Protein AF-A0A3D5VUY3-F1 (afdb_monomer_lite)

pLDDT: mean 87.83, std 15.42, range [31.81, 98.25]

Radius of gyration: 18.0 Å; chains: 1; bounding box: 42×36×62 Å

Secondary structure (DSSP, 8-state):
--EEEEEE-TTS-EEEEEEEEESTTSS--THHHHHHHHHHHTTPPPPSEEEEEEEEEE-STT-EEEEEEEE-GGGGTPPPP----TTTSTTSHHHHTTSHHHHHHHHHHHHHHHHHHTTHHHHHTT-TTTTTTS--GGGGGGGS-PPP---------

Foldseek 3Di:
DQDKDWDDDDQWTWIKDKAKAAQVLVPDDDVSVVVVVVCVVVVNDDQRIWIWIWTWTGDPPRQIDIDIDTGDVVVLQADRWPDRDRCPTCLNNVNLCVDPQSVQLSVLVVVLSVLLSVLVVVVSVVPVCSCVPRDDNVVSSVVTDRDDDPPPPPDDD

Structure (mmCIF, N/CA/C/O backbone):
data_AF-A0A3D5VUY3-F1
#
_entry.id   AF-A0A3D5VUY3-F1
#
loop_
_atom_site.group_PDB
_atom_site.id
_atom_site.type_symbol
_atom_site.label_atom_id
_atom_site.label_alt_id
_atom_site.label_comp_id
_atom_site.label_asym_id
_atom_site.label_entity_id
_atom_site.label_seq_id
_atom_site.pdbx_PDB_ins_code
_atom_site.Cartn_x
_atom_site.Cartn_y
_atom_site.Cartn_z
_atom_site.occupancy
_atom_site.B_iso_or_equiv
_atom_site.auth_seq_id
_atom_site.auth_comp_id
_atom_site.auth_asym_id
_atom_site.auth_atom_id
_atom_site.pdbx_PDB_model_num
ATOM 1 N N . MET A 1 1 ? 5.683 8.903 -2.917 1.00 91.06 1 MET A N 1
ATOM 2 C CA . MET A 1 1 ? 4.428 8.813 -2.159 1.00 91.06 1 MET A CA 1
ATOM 3 C C . MET A 1 1 ? 3.346 9.227 -3.118 1.00 91.06 1 MET A C 1
ATOM 5 O O . MET A 1 1 ? 3.458 10.296 -3.709 1.00 91.06 1 MET A O 1
ATOM 9 N N . LEU A 1 2 ? 2.374 8.353 -3.326 1.00 96.38 2 LEU A N 1
ATOM 10 C CA . LEU A 1 2 ? 1.337 8.495 -4.346 1.00 96.38 2 LEU A CA 1
ATOM 11 C C . LEU A 1 2 ? 0.082 9.120 -3.756 1.00 96.38 2 LEU A C 1
ATOM 13 O O . LEU A 1 2 ? -0.517 10.001 -4.363 1.00 96.38 2 LEU A O 1
ATOM 17 N N . PHE A 1 3 ? -0.245 8.734 -2.526 1.00 97.56 3 PHE A N 1
ATOM 18 C CA . PHE A 1 3 ? -1.392 9.241 -1.795 1.00 97.56 3 PHE A CA 1
ATOM 19 C C . PHE A 1 3 ? -1.098 9.284 -0.295 1.00 97.56 3 PHE A C 1
ATOM 21 O O . PHE A 1 3 ? -0.354 8.449 0.224 1.00 97.56 3 PHE A O 1
ATOM 28 N N . LYS A 1 4 ? -1.692 10.259 0.394 1.00 97.06 4 LYS A N 1
ATOM 29 C CA . LYS A 1 4 ? -1.726 10.350 1.853 1.00 97.06 4 LYS A CA 1
ATOM 30 C C . LYS A 1 4 ? -3.041 10.991 2.274 1.00 97.06 4 LYS A C 1
ATOM 32 O O . LYS A 1 4 ? -3.417 12.023 1.725 1.00 97.06 4 LYS A O 1
ATOM 37 N N . LEU A 1 5 ? -3.674 10.423 3.291 1.00 96.88 5 LEU A N 1
ATOM 38 C CA . LEU A 1 5 ? -4.819 11.002 3.982 1.00 96.88 5 LEU A CA 1
ATOM 39 C C . LEU A 1 5 ? -4.641 10.818 5.489 1.00 96.88 5 LEU A C 1
ATOM 41 O O . LEU A 1 5 ? -4.233 9.754 5.946 1.00 96.88 5 LEU A O 1
ATOM 45 N N . GLN A 1 6 ? -4.948 11.865 6.248 1.00 95.19 6 GLN A N 1
ATOM 46 C CA . GLN A 1 6 ? -4.884 11.896 7.705 1.00 95.19 6 GLN A CA 1
ATOM 47 C C . GLN A 1 6 ? -6.241 12.388 8.220 1.00 95.19 6 GLN A C 1
ATOM 49 O O . GLN A 1 6 ? -6.620 13.518 7.928 1.00 95.19 6 GLN A O 1
ATOM 54 N N . LEU A 1 7 ? -6.971 11.543 8.947 1.00 91.88 7 LEU A N 1
ATOM 55 C CA . LEU A 1 7 ? -8.293 11.852 9.507 1.00 91.88 7 LEU A CA 1
ATOM 56 C C . LEU A 1 7 ? -8.241 12.206 11.000 1.00 91.88 7 LEU A C 1
ATOM 58 O O . LEU A 1 7 ? -9.041 13.009 11.464 1.00 91.88 7 LEU A O 1
ATOM 62 N N . GLY A 1 8 ? -7.300 11.621 11.747 1.00 81.44 8 GLY A N 1
ATOM 63 C CA . GLY A 1 8 ? -7.053 11.922 13.165 1.00 81.44 8 GLY A CA 1
ATOM 64 C C . GLY A 1 8 ? -5.700 12.600 13.376 1.00 81.44 8 GLY A C 1
ATOM 65 O O . GLY A 1 8 ? -4.815 12.469 12.535 1.00 81.44 8 GLY A O 1
ATOM 66 N N . ALA A 1 9 ? -5.499 13.302 14.487 1.00 74.56 9 ALA A N 1
ATOM 67 C CA . ALA A 1 9 ? -4.230 13.959 14.809 1.00 74.56 9 ALA A CA 1
ATOM 68 C C . ALA A 1 9 ? -3.784 13.653 16.248 1.00 74.56 9 ALA A C 1
ATOM 70 O O . ALA A 1 9 ? -4.570 13.217 17.087 1.00 74.56 9 ALA A O 1
ATOM 71 N N . GLY A 1 10 ? -2.507 13.900 16.548 1.00 76.88 10 GLY A N 1
ATOM 72 C CA . GLY A 1 10 ? -1.949 13.690 17.884 1.00 76.88 10 GLY A CA 1
ATOM 73 C C . GLY A 1 10 ? -1.759 12.211 18.228 1.00 76.88 10 GLY A C 1
ATOM 74 O O . GLY A 1 10 ? -1.282 11.437 17.405 1.00 76.88 10 GLY A O 1
ATOM 75 N N . ARG A 1 11 ? -2.102 11.822 19.464 1.00 77.69 11 ARG A N 1
ATOM 76 C CA . ARG A 1 11 ? -1.955 10.437 19.961 1.00 77.69 11 ARG A CA 1
ATOM 77 C C . ARG A 1 11 ? -3.020 9.478 19.425 1.00 77.69 11 ARG A C 1
ATOM 79 O O . ARG A 1 11 ? -2.932 8.284 19.687 1.00 77.69 11 ARG A O 1
ATOM 86 N N . GLU A 1 12 ? -4.007 10.005 18.706 1.00 89.69 12 GLU A N 1
ATOM 87 C CA . GLU A 1 12 ? -5.087 9.240 18.097 1.00 89.69 12 GLU A CA 1
ATOM 88 C C . GLU A 1 12 ? -5.087 9.407 16.577 1.00 89.69 12 GLU A C 1
ATOM 90 O O . GLU A 1 12 ? -6.025 9.938 15.981 1.00 89.69 12 GLU A O 1
ATOM 95 N N . ASP A 1 13 ? -3.997 8.995 15.933 1.00 91.06 13 ASP A N 1
ATOM 96 C CA . ASP A 1 13 ? -3.902 9.075 14.483 1.00 91.06 13 ASP A CA 1
ATOM 97 C C . ASP A 1 13 ? -4.822 8.057 13.794 1.00 91.06 13 ASP A C 1
ATOM 99 O O . ASP A 1 13 ? -5.114 6.968 14.292 1.00 91.06 13 ASP A O 1
ATOM 103 N N . ASN A 1 14 ? -5.321 8.453 12.630 1.00 95.94 14 ASN A N 1
ATOM 104 C CA . ASN A 1 14 ? -6.010 7.578 11.696 1.00 95.94 14 ASN A CA 1
ATOM 105 C C . ASN A 1 14 ? -5.585 8.020 10.302 1.00 95.94 14 ASN A C 1
ATOM 107 O O . ASN A 1 14 ? -5.939 9.124 9.877 1.00 95.94 14 ASN A O 1
ATOM 111 N N . CYS A 1 15 ? -4.754 7.235 9.633 1.00 96.00 15 CYS A N 1
ATOM 112 C CA . CYS A 1 15 ? -4.154 7.650 8.380 1.00 96.00 15 CYS A CA 1
ATOM 113 C C . CYS A 1 15 ? -3.964 6.507 7.402 1.00 96.00 15 CYS A C 1
ATOM 115 O O . CYS A 1 15 ? -3.926 5.329 7.758 1.00 96.00 15 CYS A O 1
ATOM 117 N N . VAL A 1 16 ? -3.851 6.894 6.138 1.00 97.50 16 VAL A N 1
ATOM 118 C CA . VAL A 1 16 ? -3.508 5.987 5.060 1.00 97.50 16 VAL A CA 1
ATOM 119 C C . VAL A 1 16 ? -2.484 6.618 4.137 1.00 97.50 16 VAL A C 1
ATOM 121 O O . VAL A 1 16 ? -2.575 7.801 3.802 1.00 97.50 16 VAL A O 1
ATOM 124 N N . THR A 1 17 ? -1.508 5.824 3.716 1.00 98.00 17 THR A N 1
ATOM 125 C CA . THR A 1 17 ? -0.546 6.181 2.676 1.00 98.00 17 THR A CA 1
ATOM 126 C C . THR A 1 17 ? -0.552 5.129 1.579 1.00 98.00 17 THR A C 1
ATOM 128 O O . THR A 1 17 ? -0.757 3.945 1.831 1.00 98.00 17 THR A O 1
ATOM 131 N N . ILE A 1 18 ? -0.311 5.573 0.348 1.00 98.25 18 ILE A N 1
ATOM 132 C CA . ILE A 1 18 ? 0.044 4.700 -0.769 1.00 98.25 18 ILE A CA 1
ATOM 133 C C . ILE A 1 18 ? 1.405 5.160 -1.265 1.00 98.25 18 ILE A C 1
ATOM 135 O O . ILE A 1 18 ? 1.609 6.344 -1.561 1.00 98.25 18 ILE A O 1
ATOM 139 N N . ASN A 1 19 ? 2.354 4.239 -1.345 1.00 97.81 19 ASN A N 1
ATOM 140 C CA . ASN A 1 19 ? 3.694 4.507 -1.841 1.00 97.81 19 ASN A CA 1
ATOM 141 C C . ASN A 1 19 ? 4.136 3.419 -2.814 1.00 97.81 19 ASN A C 1
ATOM 143 O O . ASN A 1 19 ? 3.662 2.291 -2.738 1.00 97.81 19 ASN A O 1
ATOM 147 N N . HIS A 1 20 ? 5.073 3.747 -3.694 1.00 97.06 20 HIS A N 1
ATOM 148 C CA . HIS A 1 20 ? 5.833 2.744 -4.423 1.00 97.06 20 HIS A CA 1
ATOM 149 C C . HIS A 1 20 ? 7.125 2.459 -3.660 1.00 97.06 20 HIS A C 1
ATOM 151 O O . HIS A 1 20 ? 7.801 3.376 -3.183 1.00 97.06 20 HIS A O 1
ATOM 157 N N . ILE A 1 21 ? 7.434 1.179 -3.505 1.00 95.75 21 ILE A N 1
ATOM 158 C CA . ILE A 1 21 ? 8.643 0.684 -2.862 1.00 95.75 21 ILE A CA 1
ATOM 159 C C . ILE A 1 21 ? 9.479 0.044 -3.958 1.00 95.75 21 ILE A C 1
ATOM 161 O O . ILE A 1 21 ? 9.102 -0.988 -4.510 1.00 95.75 21 ILE A O 1
ATOM 165 N N . THR A 1 22 ? 10.586 0.694 -4.297 1.00 94.50 22 THR A N 1
ATOM 166 C CA . THR A 1 22 ? 11.605 0.129 -5.181 1.00 94.50 22 THR A CA 1
ATOM 167 C C . THR A 1 22 ? 12.566 -0.725 -4.369 1.00 94.50 22 THR A C 1
ATOM 169 O O . THR A 1 22 ? 12.597 -0.636 -3.139 1.00 94.50 22 THR A O 1
ATOM 172 N N . ARG A 1 23 ? 13.359 -1.556 -5.056 1.00 90.12 23 ARG A N 1
ATOM 173 C CA . ARG A 1 23 ? 14.333 -2.451 -4.412 1.00 90.12 23 ARG A CA 1
ATOM 174 C C . ARG A 1 23 ? 13.660 -3.368 -3.383 1.00 90.12 23 ARG A C 1
ATOM 176 O O . ARG A 1 23 ? 14.223 -3.672 -2.331 1.00 90.12 23 ARG A O 1
ATOM 183 N N . TYR A 1 24 ? 12.427 -3.782 -3.669 1.00 90.31 24 TYR A N 1
ATOM 184 C CA . TYR A 1 24 ? 11.675 -4.636 -2.764 1.00 90.31 24 TYR A CA 1
ATOM 185 C C . TYR A 1 24 ? 12.450 -5.935 -2.519 1.00 90.31 24 TYR A C 1
ATOM 187 O O . TYR A 1 24 ? 12.847 -6.615 -3.461 1.00 90.31 24 TYR A O 1
ATOM 195 N N . MET A 1 25 ? 12.710 -6.236 -1.243 1.00 85.38 25 MET A N 1
ATOM 196 C CA . MET A 1 25 ? 13.519 -7.384 -0.813 1.00 85.38 25 MET A CA 1
ATOM 197 C C . MET A 1 25 ? 14.959 -7.405 -1.372 1.00 85.38 25 MET A C 1
ATOM 199 O O . MET A 1 25 ? 15.545 -8.474 -1.487 1.00 85.38 25 MET A O 1
ATOM 203 N N . SER A 1 26 ? 15.569 -6.255 -1.700 1.00 83.06 26 SER A N 1
ATOM 204 C CA . SER A 1 26 ? 16.947 -6.233 -2.230 1.00 83.06 26 SER A CA 1
ATOM 205 C C . SER A 1 26 ? 18.032 -6.482 -1.178 1.00 83.06 26 SER A C 1
ATOM 207 O O . SER A 1 26 ? 19.140 -6.870 -1.524 1.00 83.06 26 SER A O 1
ATOM 209 N N . ASN A 1 27 ? 17.750 -6.183 0.093 1.00 83.94 27 ASN A N 1
ATOM 210 C CA . ASN A 1 27 ? 18.659 -6.426 1.215 1.00 83.94 27 ASN A CA 1
ATOM 211 C C . ASN A 1 27 ? 17.859 -6.846 2.461 1.00 83.94 27 ASN A C 1
ATOM 213 O O . ASN A 1 27 ? 17.729 -6.067 3.411 1.00 83.94 27 ASN A O 1
ATOM 217 N N . PRO A 1 28 ? 17.205 -8.018 2.422 1.00 84.12 28 PRO A N 1
ATOM 218 C CA . PRO A 1 28 ? 16.373 -8.474 3.520 1.00 84.12 28 PRO A CA 1
ATOM 219 C C . PRO A 1 28 ? 17.253 -8.890 4.706 1.00 84.12 28 PRO A C 1
ATOM 221 O O . PRO A 1 28 ? 18.303 -9.500 4.529 1.00 84.12 28 PRO A O 1
ATOM 224 N N . GLY A 1 29 ? 16.815 -8.564 5.923 1.00 86.88 29 GLY A N 1
ATOM 225 C CA . GLY A 1 29 ? 17.480 -8.959 7.167 1.00 86.88 29 GLY A CA 1
ATOM 226 C C . GLY A 1 29 ? 16.645 -9.944 7.988 1.00 86.88 29 GLY A C 1
ATOM 227 O O . GLY A 1 29 ? 15.428 -10.046 7.813 1.00 86.88 29 GLY A O 1
ATOM 228 N N . GLY A 1 30 ? 17.293 -10.655 8.916 1.00 90.44 30 GLY A N 1
ATOM 229 C CA . GLY A 1 30 ? 16.636 -11.599 9.829 1.00 90.44 30 GLY A CA 1
ATOM 230 C C . GLY A 1 30 ? 15.797 -12.651 9.093 1.00 90.44 30 GLY A C 1
ATOM 231 O O . GLY A 1 30 ? 16.181 -13.126 8.029 1.00 90.44 30 GLY A O 1
ATOM 232 N N . LYS A 1 31 ? 14.604 -12.961 9.613 1.00 88.12 31 LYS A N 1
ATOM 233 C CA . LYS A 1 31 ? 13.683 -13.943 9.005 1.00 88.12 31 LYS A CA 1
ATOM 234 C C . LYS A 1 31 ? 13.269 -13.613 7.565 1.00 88.12 31 LYS A C 1
ATOM 236 O O . LYS A 1 31 ? 12.930 -14.514 6.804 1.00 88.12 31 LYS A O 1
ATOM 241 N N . ALA A 1 32 ? 13.288 -12.338 7.169 1.00 86.38 32 ALA A N 1
ATOM 242 C CA . ALA A 1 32 ? 12.992 -11.967 5.787 1.00 86.38 32 ALA A CA 1
ATOM 243 C C . ALA A 1 32 ? 14.101 -12.428 4.826 1.00 86.38 32 ALA A C 1
ATOM 245 O O . ALA A 1 32 ? 13.810 -12.704 3.666 1.00 86.38 32 ALA A O 1
ATOM 246 N N . ALA A 1 33 ? 15.350 -12.536 5.300 1.00 90.44 33 ALA A N 1
ATOM 247 C CA . ALA A 1 33 ? 16.467 -13.055 4.513 1.00 90.44 33 ALA A CA 1
ATOM 248 C C . ALA A 1 33 ? 16.324 -14.558 4.255 1.00 90.44 33 ALA A C 1
ATOM 250 O O . ALA A 1 33 ? 16.534 -15.007 3.133 1.00 90.44 33 ALA A O 1
ATOM 251 N N . GLU A 1 34 ? 15.895 -15.314 5.269 1.00 92.38 34 GLU A N 1
ATOM 252 C CA . GLU A 1 34 ? 15.600 -16.747 5.144 1.00 92.38 34 GLU A CA 1
ATOM 253 C C . GLU A 1 34 ? 14.469 -16.991 4.137 1.00 92.38 34 GLU A C 1
ATOM 255 O O . GLU A 1 34 ? 14.603 -17.807 3.228 1.00 92.38 34 GLU A O 1
ATOM 260 N N . LEU A 1 35 ? 13.376 -16.225 4.242 1.00 90.12 35 LEU A N 1
ATOM 261 C CA . LEU A 1 35 ? 12.275 -16.304 3.282 1.00 90.12 35 LEU A CA 1
ATOM 262 C C . LEU A 1 35 ? 12.729 -15.923 1.867 1.00 90.12 35 LEU A C 1
ATOM 264 O O . LEU A 1 35 ? 12.348 -16.580 0.904 1.00 90.12 35 LEU A O 1
ATOM 268 N N . TYR A 1 36 ? 13.541 -14.873 1.729 1.00 90.00 36 TYR A N 1
ATOM 269 C CA . TYR A 1 36 ? 14.093 -14.468 0.438 1.00 90.00 36 TYR A CA 1
ATOM 270 C C . TYR A 1 36 ? 14.939 -15.575 -0.196 1.00 90.00 36 TYR A C 1
ATOM 272 O O . TYR A 1 36 ? 14.758 -15.868 -1.377 1.00 90.00 36 TYR A O 1
ATOM 280 N N . ALA A 1 37 ? 15.829 -16.197 0.582 1.00 90.44 37 ALA A N 1
ATOM 281 C CA . ALA A 1 37 ? 16.659 -17.305 0.125 1.00 90.44 37 ALA A CA 1
ATOM 282 C C . ALA A 1 37 ? 15.795 -18.478 -0.353 1.00 90.44 37 ALA A C 1
ATOM 284 O O . ALA A 1 37 ? 15.965 -18.918 -1.486 1.00 90.44 37 ALA A O 1
ATOM 285 N N . LEU A 1 38 ? 14.792 -18.885 0.434 1.00 92.81 38 LEU A N 1
ATOM 286 C CA . LEU A 1 38 ? 13.870 -19.961 0.059 1.00 92.81 38 LEU A CA 1
ATOM 287 C C . LEU A 1 38 ? 13.111 -19.653 -1.241 1.00 92.81 38 LEU A C 1
ATOM 289 O O . LEU A 1 38 ? 13.004 -20.506 -2.119 1.00 92.81 38 LEU A O 1
ATOM 293 N N . LEU A 1 39 ? 12.599 -18.427 -1.391 1.00 91.38 39 LEU A N 1
ATOM 294 C CA . LEU A 1 39 ? 11.918 -18.004 -2.619 1.00 91.38 39 LEU A CA 1
ATOM 295 C C . LEU A 1 39 ? 12.866 -18.065 -3.825 1.00 91.38 39 LEU A C 1
ATOM 297 O O . LEU A 1 39 ? 12.477 -18.545 -4.888 1.00 91.38 39 LEU A O 1
ATOM 301 N N . LYS A 1 40 ? 14.121 -17.630 -3.662 1.00 90.12 40 LYS A N 1
ATOM 302 C CA . LYS A 1 40 ? 15.134 -17.700 -4.722 1.00 90.12 40 LYS A CA 1
ATOM 303 C C . LYS A 1 40 ? 15.531 -19.134 -5.070 1.00 90.12 40 LYS A C 1
ATOM 305 O O . LYS A 1 40 ? 15.635 -19.437 -6.255 1.00 90.12 40 LYS A O 1
ATOM 310 N N . GLU A 1 41 ? 15.694 -20.010 -4.083 1.00 93.25 41 GLU A N 1
ATOM 311 C CA . GLU A 1 41 ? 15.966 -21.442 -4.285 1.00 93.25 41 GLU A CA 1
ATOM 312 C C . GLU A 1 41 ? 14.840 -22.137 -5.059 1.00 93.25 41 GLU A C 1
ATOM 314 O O . GLU A 1 41 ? 15.099 -22.984 -5.909 1.00 93.25 41 GLU A O 1
ATOM 319 N N . GLN A 1 42 ? 13.591 -21.732 -4.824 1.00 95.38 42 GLN A N 1
ATOM 320 C CA . GLN A 1 42 ? 12.420 -22.226 -5.552 1.00 95.38 42 GLN A CA 1
ATOM 321 C C . GLN A 1 42 ? 12.238 -21.582 -6.937 1.00 95.38 42 GLN A C 1
ATOM 323 O O . GLN A 1 42 ? 11.244 -21.847 -7.612 1.00 95.38 42 GLN A O 1
ATOM 328 N N . GLY A 1 43 ? 13.165 -20.722 -7.372 1.00 93.12 43 GLY A N 1
ATOM 329 C CA . GLY A 1 43 ? 13.075 -20.024 -8.654 1.00 93.12 43 GLY A CA 1
ATOM 330 C C . GLY A 1 43 ? 11.961 -18.976 -8.709 1.00 93.12 43 GLY A C 1
ATOM 331 O O . GLY A 1 43 ? 11.555 -18.574 -9.799 1.00 93.12 43 GLY A O 1
ATOM 332 N N . VAL A 1 44 ? 11.453 -18.521 -7.558 1.00 90.56 44 VAL A N 1
ATOM 333 C CA . VAL A 1 44 ? 10.431 -17.474 -7.503 1.00 90.56 44 VAL A CA 1
ATOM 334 C C . VAL A 1 44 ? 11.068 -16.138 -7.856 1.00 90.56 44 VAL A C 1
ATOM 336 O O . VAL A 1 44 ? 11.982 -15.641 -7.186 1.00 90.56 44 VAL A O 1
ATOM 339 N N . ASP A 1 45 ? 10.551 -15.529 -8.916 1.00 88.81 45 ASP A N 1
ATOM 340 C CA . ASP A 1 45 ? 10.941 -14.184 -9.289 1.00 88.81 45 ASP A CA 1
ATOM 341 C C . ASP A 1 45 ? 10.213 -13.152 -8.419 1.00 88.81 45 ASP A C 1
ATOM 343 O O . ASP A 1 45 ? 8.987 -13.148 -8.296 1.00 88.81 45 ASP A O 1
ATOM 347 N N . ILE A 1 46 ? 10.990 -12.275 -7.788 1.00 89.75 46 ILE A N 1
ATOM 348 C CA . ILE A 1 46 ? 10.489 -11.281 -6.839 1.0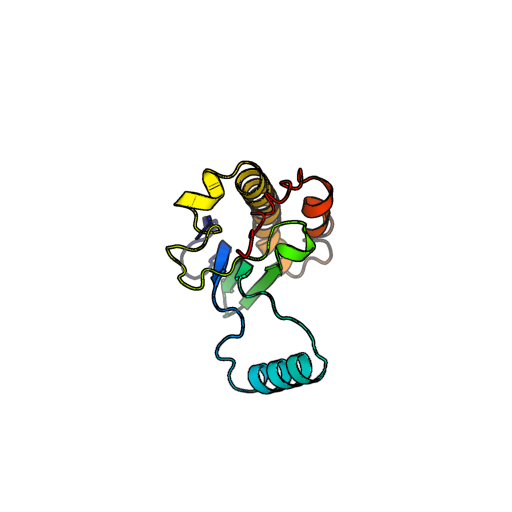0 89.75 46 ILE A CA 1
ATOM 349 C C . ILE A 1 46 ? 10.375 -9.953 -7.588 1.00 89.75 46 ILE A C 1
ATOM 351 O O . ILE A 1 46 ? 11.334 -9.557 -8.263 1.00 89.75 46 ILE A O 1
ATOM 355 N N . PRO A 1 47 ? 9.233 -9.249 -7.499 1.00 92.25 47 PRO A N 1
ATOM 356 C CA . PRO A 1 47 ? 9.063 -7.990 -8.201 1.00 92.25 47 PRO A CA 1
ATOM 357 C C . PRO A 1 47 ? 10.027 -6.934 -7.632 1.00 92.25 47 PRO A C 1
ATOM 359 O O . PRO A 1 47 ? 10.094 -6.758 -6.413 1.00 92.25 47 PRO A O 1
ATOM 362 N N . PRO A 1 48 ? 10.759 -6.193 -8.480 1.00 92.69 48 PRO A N 1
ATOM 363 C CA . PRO A 1 48 ? 11.679 -5.140 -8.045 1.00 92.69 48 PRO A CA 1
ATOM 364 C C . PRO A 1 48 ? 10.948 -3.922 -7.466 1.00 92.69 48 PRO A C 1
ATOM 366 O O . PRO A 1 48 ? 11.522 -3.182 -6.660 1.00 92.69 48 PRO A O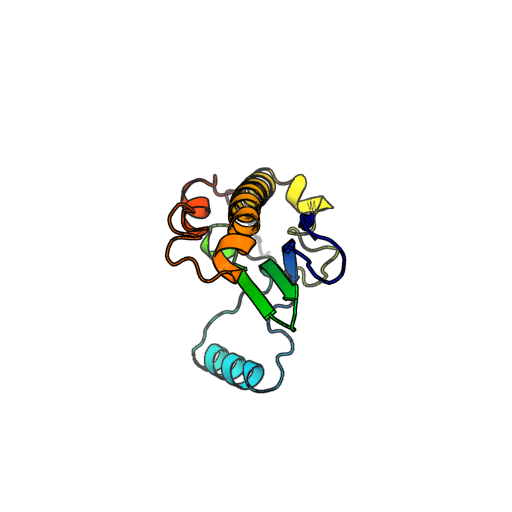 1
ATOM 369 N N . THR A 1 49 ? 9.692 -3.712 -7.876 1.00 95.69 49 THR A N 1
ATOM 370 C CA . THR A 1 49 ? 8.831 -2.619 -7.422 1.00 95.69 49 THR A CA 1
ATOM 371 C C . THR A 1 49 ? 7.482 -3.160 -6.973 1.00 95.69 49 THR A C 1
ATOM 373 O O . THR A 1 49 ? 6.840 -3.925 -7.687 1.00 95.69 49 THR A O 1
ATOM 376 N N . VAL A 1 50 ? 7.023 -2.710 -5.810 1.00 96.12 50 VAL A N 1
ATOM 377 C CA . VAL A 1 50 ? 5.692 -3.015 -5.273 1.00 96.12 50 VAL A CA 1
ATOM 378 C C . VAL A 1 50 ? 4.991 -1.735 -4.844 1.00 96.12 50 VAL A C 1
ATOM 380 O O . VAL A 1 50 ? 5.639 -0.749 -4.488 1.00 96.12 50 VAL A O 1
ATOM 383 N N . LEU A 1 51 ? 3.661 -1.738 -4.851 1.00 97.38 51 LEU A N 1
ATOM 384 C CA . LEU A 1 51 ? 2.886 -0.695 -4.185 1.00 97.38 51 LEU A CA 1
ATOM 385 C C . LEU A 1 51 ? 2.601 -1.125 -2.752 1.00 97.38 51 LEU A C 1
ATOM 387 O O . LEU A 1 51 ? 2.249 -2.273 -2.495 1.00 97.38 51 LEU A O 1
ATOM 391 N N . LEU A 1 52 ? 2.741 -0.193 -1.823 1.00 97.56 52 LEU A N 1
ATOM 392 C CA . LEU A 1 52 ? 2.454 -0.393 -0.415 1.00 97.56 52 LEU A CA 1
ATOM 393 C C . LEU A 1 52 ? 1.328 0.548 0.001 1.00 97.56 52 LEU A C 1
ATOM 395 O O . LEU A 1 52 ? 1.496 1.768 -0.041 1.00 97.56 52 LEU A O 1
ATOM 399 N N . ILE A 1 53 ? 0.210 -0.031 0.437 1.00 98.06 53 ILE A N 1
ATOM 400 C CA . ILE A 1 53 ? -0.845 0.682 1.158 1.00 98.06 53 ILE A CA 1
ATOM 401 C C . ILE A 1 53 ? -0.618 0.453 2.651 1.00 98.06 53 ILE A C 1
ATOM 403 O O . ILE A 1 53 ? -0.623 -0.693 3.105 1.00 98.06 53 ILE A O 1
ATOM 407 N N . GLN A 1 54 ? -0.421 1.526 3.410 1.00 97.94 54 GLN A N 1
ATOM 408 C CA . GLN A 1 54 ? -0.289 1.467 4.867 1.00 97.94 54 GLN A CA 1
ATOM 409 C C . GLN A 1 54 ? -1.491 2.157 5.484 1.00 97.94 54 GLN A C 1
ATOM 411 O O . GLN A 1 54 ? -1.700 3.340 5.232 1.00 97.94 54 GLN A O 1
ATOM 416 N N . LEU A 1 55 ? -2.271 1.429 6.275 1.00 97.19 55 LEU A N 1
ATOM 417 C CA . LEU A 1 55 ? -3.388 1.963 7.048 1.00 97.19 55 LEU A CA 1
ATOM 418 C C . LEU A 1 55 ? -3.015 1.884 8.522 1.00 97.19 55 LEU A C 1
ATOM 420 O O . LEU A 1 55 ? -2.758 0.793 9.028 1.00 97.19 55 LEU A O 1
ATOM 424 N N . THR A 1 56 ? -3.003 3.023 9.200 1.00 96.44 56 THR A N 1
ATOM 425 C CA . THR A 1 56 ? -2.571 3.138 10.592 1.00 96.44 56 THR A CA 1
ATOM 426 C C . THR A 1 56 ? -3.678 3.767 11.412 1.00 96.44 56 THR A C 1
ATOM 428 O O . THR A 1 56 ? -4.167 4.845 11.082 1.00 96.44 56 THR A O 1
ATOM 431 N N . ARG A 1 57 ? -4.040 3.108 12.511 1.00 96.25 57 ARG A N 1
ATOM 432 C CA . ARG A 1 57 ? -4.902 3.665 13.547 1.00 96.25 57 ARG A CA 1
ATOM 433 C C . ARG A 1 57 ? -4.291 3.409 14.920 1.00 96.25 57 ARG A C 1
ATOM 435 O O . ARG A 1 57 ? -4.333 2.275 15.396 1.00 96.25 57 ARG A O 1
ATOM 442 N N . ASN A 1 58 ? -3.771 4.444 15.571 1.00 95.19 58 ASN A N 1
ATOM 443 C CA . ASN A 1 58 ? -3.316 4.370 16.959 1.00 95.19 58 ASN A CA 1
ATOM 444 C C . ASN A 1 58 ? -4.376 4.971 17.878 1.00 95.19 58 ASN A C 1
ATOM 446 O O . ASN A 1 58 ? -4.783 6.102 17.685 1.00 95.19 58 ASN A O 1
ATOM 450 N N . GLY A 1 59 ? -4.844 4.238 18.879 1.00 91.44 59 GLY A N 1
ATOM 451 C CA . GLY A 1 59 ? -5.723 4.746 19.927 1.00 91.44 59 GLY A CA 1
ATOM 452 C C . GLY A 1 59 ? -4.9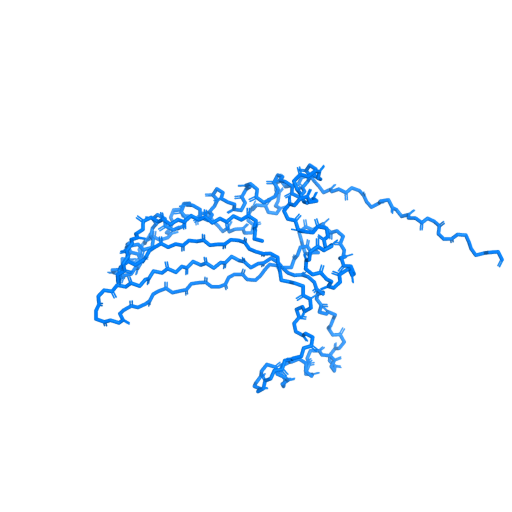78 5.025 21.228 1.00 91.44 59 GLY A C 1
ATOM 453 O O . GLY A 1 59 ? -3.782 4.766 21.376 1.00 91.44 59 GLY A O 1
ATOM 454 N N . LEU A 1 60 ? -5.728 5.494 22.222 1.00 90.06 60 LEU A N 1
ATOM 455 C CA . LEU A 1 60 ? -5.229 5.615 23.589 1.00 90.06 60 LEU A CA 1
ATOM 456 C C . LEU A 1 60 ? -4.773 4.260 24.153 1.00 90.06 60 LEU A C 1
ATOM 458 O O . LEU A 1 60 ? -5.169 3.188 23.684 1.00 90.06 60 LEU A O 1
ATOM 462 N N . SER A 1 61 ? -3.939 4.325 25.192 1.00 91.00 61 SER A N 1
ATOM 463 C CA . SER A 1 61 ? -3.408 3.147 25.891 1.00 91.00 61 SER A CA 1
ATOM 464 C C . SER A 1 61 ? -2.642 2.188 24.972 1.00 91.00 61 SER A C 1
ATOM 466 O O . SER A 1 61 ? -2.760 0.975 25.107 1.00 91.00 61 SER A O 1
ATOM 468 N N . GLN A 1 62 ? -1.872 2.741 24.025 1.00 88.31 62 GLN A N 1
ATOM 469 C CA . GLN A 1 62 ? -1.022 1.992 23.085 1.00 88.31 62 GLN A CA 1
ATOM 470 C C . GLN A 1 62 ? -1.784 1.000 22.190 1.00 88.31 62 GLN A C 1
ATOM 472 O O . GLN A 1 62 ? -1.194 0.080 21.626 1.00 88.31 62 GLN A O 1
ATOM 477 N N . ARG A 1 63 ? -3.100 1.170 22.035 1.00 92.62 63 ARG A N 1
ATOM 478 C CA . ARG A 1 63 ? -3.876 0.348 21.106 1.00 92.62 63 ARG A CA 1
ATOM 479 C C . ARG A 1 63 ? -3.493 0.717 19.685 1.00 92.62 63 ARG A C 1
ATOM 481 O O . ARG A 1 63 ? -3.510 1.888 19.333 1.00 92.62 63 ARG A O 1
ATOM 488 N N . MET A 1 64 ? -3.195 -0.274 18.861 1.00 94.12 64 MET A N 1
ATOM 489 C CA . MET A 1 64 ? -2.797 -0.056 17.476 1.00 94.12 64 MET A CA 1
ATOM 490 C C . MET A 1 64 ? -3.533 -1.036 16.575 1.00 94.12 64 MET A C 1
ATOM 492 O O . MET A 1 64 ? -3.680 -2.210 16.912 1.00 94.12 64 MET A O 1
ATOM 496 N N . LEU A 1 65 ? -3.990 -0.547 15.430 1.00 95.94 65 LEU A N 1
ATOM 497 C CA . LEU A 1 65 ? -4.508 -1.359 14.342 1.00 95.94 65 LEU A CA 1
ATOM 498 C C . LEU A 1 65 ? -3.822 -0.919 13.056 1.00 95.94 65 LEU A C 1
ATOM 500 O O . LEU A 1 65 ? -4.068 0.186 12.569 1.00 95.94 65 LEU A O 1
ATOM 504 N N . HIS A 1 66 ? -2.956 -1.779 12.522 1.00 96.12 66 HIS A N 1
ATOM 505 C CA . HIS A 1 66 ? -2.189 -1.502 11.311 1.00 96.12 66 HIS A CA 1
ATOM 506 C C . HIS A 1 66 ? -2.455 -2.562 10.246 1.00 96.12 66 HIS A C 1
ATOM 508 O O . HIS A 1 66 ? -2.450 -3.757 10.537 1.00 96.12 66 HIS A O 1
ATOM 514 N N . TYR A 1 67 ? -2.621 -2.118 9.003 1.00 96.31 67 TYR A N 1
ATOM 515 C CA . TYR A 1 67 ? -2.637 -2.988 7.831 1.00 96.31 67 TYR A CA 1
ATOM 516 C C . TYR A 1 67 ? -1.569 -2.532 6.844 1.00 96.31 67 TYR A C 1
ATOM 518 O O . TYR A 1 67 ? -1.497 -1.355 6.491 1.00 96.31 67 TYR A O 1
ATOM 526 N N . TYR A 1 68 ? -0.770 -3.488 6.373 1.00 95.88 68 TYR A N 1
ATOM 527 C CA . TYR A 1 68 ? 0.236 -3.287 5.335 1.00 95.88 68 TYR A CA 1
ATOM 528 C C . TYR A 1 68 ? -0.116 -4.184 4.156 1.00 95.88 68 TYR A C 1
ATOM 530 O O . TYR A 1 68 ? -0.035 -5.408 4.254 1.00 95.88 68 TYR A O 1
ATOM 538 N N . ILE A 1 69 ? -0.529 -3.578 3.047 1.00 95.50 69 ILE A N 1
ATOM 539 C CA . ILE A 1 69 ? -0.918 -4.301 1.838 1.00 95.50 69 ILE A CA 1
ATOM 540 C C . ILE A 1 69 ? 0.146 -4.050 0.784 1.00 95.50 69 ILE A C 1
ATOM 542 O O . ILE A 1 69 ? 0.276 -2.941 0.268 1.00 95.50 69 ILE A O 1
ATOM 546 N N . TRP A 1 70 ? 0.896 -5.103 0.484 1.00 94.56 70 TRP A N 1
ATOM 547 C CA . TRP A 1 70 ? 1.915 -5.128 -0.553 1.00 94.56 70 TRP A CA 1
ATOM 548 C C . TRP A 1 70 ? 1.303 -5.678 -1.837 1.00 94.56 70 TRP A C 1
ATOM 550 O O . TRP A 1 70 ? 0.802 -6.801 -1.863 1.00 94.56 70 TRP A O 1
ATOM 560 N N . ILE A 1 71 ? 1.324 -4.880 -2.898 1.00 95.31 71 ILE A N 1
ATOM 561 C CA . ILE A 1 71 ? 0.723 -5.210 -4.186 1.00 95.31 71 ILE A CA 1
ATOM 562 C C . ILE A 1 71 ? 1.835 -5.315 -5.219 1.00 95.31 71 ILE A C 1
ATOM 564 O O . ILE A 1 71 ? 2.579 -4.357 -5.426 1.00 95.31 71 ILE A O 1
ATOM 568 N N . ASN A 1 72 ? 1.916 -6.464 -5.890 1.00 94.25 72 ASN A N 1
ATOM 569 C CA . ASN A 1 72 ? 2.740 -6.632 -7.080 1.00 94.25 72 ASN A CA 1
ATOM 570 C C . ASN A 1 72 ? 1.983 -6.066 -8.302 1.00 94.25 72 ASN A C 1
ATOM 572 O O . ASN A 1 72 ? 0.965 -6.652 -8.683 1.00 94.25 72 ASN A O 1
ATOM 576 N N . PRO A 1 73 ? 2.445 -4.967 -8.930 1.00 94.25 73 PRO A N 1
ATOM 577 C CA . PRO A 1 73 ? 1.772 -4.391 -10.090 1.00 94.25 73 PRO A CA 1
ATOM 578 C C . PRO A 1 73 ? 1.779 -5.311 -11.318 1.00 94.25 73 PRO A C 1
ATOM 580 O O . PRO A 1 73 ? 0.870 -5.236 -12.142 1.00 94.25 73 PRO A O 1
ATOM 583 N N . GLU A 1 74 ? 2.758 -6.214 -11.418 1.00 93.56 74 GLU A N 1
ATOM 584 C CA . GLU A 1 74 ? 2.860 -7.180 -12.519 1.00 93.56 74 GLU A CA 1
ATOM 585 C C . GLU A 1 74 ? 1.658 -8.136 -12.526 1.00 93.56 74 GLU A C 1
ATOM 587 O O . GLU A 1 74 ? 1.111 -8.454 -13.581 1.00 93.56 74 GLU A O 1
ATOM 592 N N . LEU A 1 75 ? 1.160 -8.518 -11.342 1.00 90.50 75 LEU A N 1
ATOM 593 C CA . LEU A 1 75 ? 0.003 -9.413 -11.209 1.00 90.50 75 LEU A CA 1
ATOM 594 C C . LEU A 1 75 ? -1.325 -8.765 -11.609 1.00 90.50 75 LEU A C 1
ATOM 596 O O . LEU A 1 75 ? -2.302 -9.474 -11.833 1.00 90.50 75 LEU A O 1
ATOM 600 N N . VAL A 1 76 ? -1.372 -7.436 -11.702 1.00 89.62 76 VAL A N 1
ATOM 601 C CA . VAL A 1 76 ? -2.562 -6.702 -12.159 1.00 89.62 76 VAL A CA 1
ATOM 602 C C . VAL A 1 76 ? -2.399 -6.171 -13.589 1.00 89.62 76 VAL A C 1
ATOM 604 O O . VAL A 1 76 ? -3.245 -5.426 -14.074 1.00 89.62 76 VAL A O 1
ATOM 607 N N . GLY A 1 77 ? -1.345 -6.601 -14.293 1.00 90.25 77 GLY A N 1
ATOM 608 C CA . GLY A 1 77 ? -1.155 -6.353 -15.723 1.00 90.25 77 GLY A CA 1
ATOM 609 C C . GLY A 1 77 ? -0.263 -5.166 -16.079 1.00 90.25 77 GLY A C 1
ATOM 610 O O . GLY A 1 77 ? -0.217 -4.803 -17.251 1.00 90.25 77 GLY A O 1
ATOM 611 N N . PHE A 1 78 ? 0.449 -4.565 -15.121 1.00 93.19 78 PHE A N 1
ATOM 612 C CA . PHE A 1 78 ? 1.480 -3.574 -15.443 1.00 93.19 78 PHE A CA 1
ATOM 613 C C . PHE A 1 78 ? 2.802 -4.246 -15.811 1.00 93.19 78 PHE A C 1
ATOM 615 O O . PHE A 1 78 ? 3.116 -5.341 -15.348 1.00 93.19 78 PHE A O 1
ATOM 622 N N . ALA A 1 79 ? 3.604 -3.572 -16.631 1.00 92.62 79 ALA A N 1
ATOM 623 C CA . ALA A 1 79 ? 4.941 -4.043 -16.954 1.00 92.62 79 ALA A CA 1
ATOM 624 C C . ALA A 1 79 ? 5.853 -4.049 -15.715 1.00 92.62 79 ALA A C 1
ATOM 626 O O . ALA A 1 79 ? 5.706 -3.238 -14.795 1.00 92.62 79 ALA A O 1
ATOM 627 N N . ARG A 1 80 ? 6.830 -4.958 -15.728 1.00 93.75 80 ARG A N 1
ATOM 628 C CA . ARG A 1 80 ? 7.902 -5.003 -14.734 1.00 93.75 80 ARG A CA 1
ATOM 629 C C . ARG A 1 80 ? 8.784 -3.765 -14.856 1.00 93.75 80 ARG A C 1
ATOM 631 O O . ARG A 1 80 ? 9.342 -3.503 -15.917 1.00 93.75 80 ARG A O 1
ATOM 638 N N . GLU A 1 81 ? 8.957 -3.052 -13.750 1.00 92.31 81 GLU A N 1
ATOM 639 C CA . GLU A 1 81 ? 9.776 -1.839 -13.696 1.00 92.31 81 GLU A CA 1
ATOM 640 C C . GLU A 1 81 ? 11.182 -2.144 -13.182 1.00 92.31 81 GLU A C 1
ATOM 642 O O . GLU A 1 81 ? 11.344 -2.588 -12.048 1.00 92.31 81 GLU A O 1
ATOM 647 N N . THR A 1 82 ? 12.212 -1.882 -13.984 1.00 87.69 82 THR A N 1
ATOM 648 C CA . THR A 1 82 ? 13.608 -2.191 -13.619 1.00 87.69 82 THR A CA 1
ATOM 649 C C . THR A 1 82 ? 14.340 -1.038 -12.933 1.00 87.69 82 THR A C 1
ATOM 651 O O . THR A 1 82 ? 15.396 -1.254 -12.339 1.00 87.69 82 THR A O 1
ATOM 654 N N . GLU A 1 83 ? 13.795 0.182 -12.973 1.00 93.88 83 GLU A N 1
ATOM 655 C CA . GLU A 1 83 ? 14.417 1.345 -12.334 1.00 93.88 83 GLU A CA 1
ATOM 656 C C . GLU A 1 83 ? 14.331 1.234 -10.805 1.00 93.88 83 GLU A C 1
ATOM 658 O O . GLU A 1 83 ? 13.259 1.265 -10.200 1.00 93.88 83 GLU A O 1
ATOM 663 N N . SER A 1 84 ? 15.493 1.105 -10.174 1.00 91.00 84 SER A N 1
ATOM 664 C CA . SER A 1 84 ? 15.631 0.899 -8.733 1.00 91.00 84 SER A CA 1
ATOM 665 C C . SER A 1 84 ? 15.629 2.204 -7.934 1.00 91.00 84 SER A C 1
ATOM 667 O O . SER A 1 84 ? 15.340 2.191 -6.732 1.00 91.00 84 SER A O 1
ATOM 669 N N . GLU A 1 85 ? 15.928 3.332 -8.580 1.00 94.06 85 GLU A N 1
ATOM 670 C CA . GLU A 1 85 ? 15.923 4.642 -7.948 1.00 94.06 85 GLU A CA 1
ATOM 671 C C . GLU A 1 85 ? 14.497 5.142 -7.765 1.00 94.06 85 GLU A C 1
ATOM 673 O O . GLU A 1 85 ? 13.756 5.388 -8.717 1.00 94.06 85 GLU A O 1
ATOM 678 N N . TRP A 1 86 ? 14.116 5.358 -6.510 1.00 94.25 86 TRP A N 1
ATOM 679 C CA . TRP A 1 86 ? 12.752 5.722 -6.139 1.00 94.25 86 TRP A CA 1
ATOM 680 C C . TRP A 1 86 ? 12.231 6.974 -6.865 1.00 94.25 86 TRP A C 1
ATOM 682 O O . TRP A 1 86 ? 11.058 7.043 -7.244 1.00 94.25 86 TRP A O 1
ATOM 692 N N . GLY A 1 87 ? 13.100 7.971 -7.064 1.00 94.81 87 GLY A N 1
ATOM 693 C CA . GLY A 1 87 ? 12.776 9.232 -7.737 1.00 94.81 87 GLY A CA 1
ATOM 694 C C . GLY A 1 87 ? 12.622 9.116 -9.254 1.00 94.81 87 GLY A C 1
ATOM 695 O O . GLY A 1 87 ? 11.960 9.959 -9.850 1.00 94.81 87 GLY A O 1
ATOM 696 N N . ARG A 1 88 ? 13.214 8.080 -9.864 1.00 94.56 88 ARG A N 1
ATOM 697 C CA . ARG A 1 88 ? 13.196 7.849 -11.316 1.00 94.56 88 ARG A CA 1
ATOM 698 C C . ARG A 1 88 ? 12.274 6.712 -11.748 1.00 94.56 88 ARG A C 1
ATOM 700 O O . ARG A 1 88 ? 11.989 6.574 -12.930 1.00 94.56 88 ARG A O 1
ATOM 707 N N . ASN A 1 89 ? 11.817 5.899 -10.801 1.00 96.06 89 ASN A N 1
ATOM 708 C CA . ASN A 1 89 ? 10.937 4.778 -11.079 1.00 96.06 89 ASN A CA 1
ATOM 709 C C . ASN A 1 89 ? 9.609 5.259 -11.698 1.00 96.06 89 ASN A C 1
ATOM 711 O O . ASN A 1 89 ? 9.033 6.220 -11.186 1.00 96.06 89 ASN A O 1
ATOM 715 N N . PRO A 1 90 ? 9.069 4.589 -12.729 1.00 95.62 90 PRO A N 1
ATOM 716 C CA . PRO A 1 90 ? 7.823 5.013 -13.373 1.00 95.62 90 PRO A CA 1
ATOM 717 C C . PRO A 1 90 ? 6.565 4.971 -12.493 1.00 95.62 90 PRO A C 1
ATOM 719 O O . PRO A 1 90 ? 5.540 5.535 -12.874 1.00 95.62 90 PRO A O 1
ATOM 722 N N . TRP A 1 91 ? 6.611 4.329 -11.322 1.00 96.62 91 TRP A N 1
ATOM 723 C CA . TRP A 1 91 ? 5.574 4.454 -10.293 1.00 96.62 91 TRP A CA 1
ATOM 724 C C . TRP A 1 91 ? 5.722 5.702 -9.427 1.00 96.62 91 TRP A C 1
ATOM 726 O O . TRP A 1 91 ? 4.867 5.942 -8.586 1.00 96.62 91 TRP A O 1
ATOM 736 N N . ASN A 1 92 ? 6.763 6.515 -9.606 1.00 97.06 92 ASN A N 1
ATOM 737 C CA . ASN A 1 92 ? 6.883 7.801 -8.937 1.00 97.06 92 ASN A CA 1
ATOM 738 C C . ASN A 1 92 ? 5.731 8.726 -9.337 1.00 97.06 92 ASN A C 1
ATOM 740 O O . ASN A 1 92 ? 5.364 8.788 -10.506 1.00 97.06 92 ASN A O 1
ATOM 744 N N . LYS A 1 93 ? 5.215 9.504 -8.378 1.00 95.25 93 LYS A N 1
ATOM 745 C CA . LYS A 1 93 ? 4.060 10.391 -8.562 1.00 95.25 93 LYS A CA 1
ATOM 746 C C . LYS A 1 93 ? 4.161 11.279 -9.809 1.00 95.25 93 LYS A C 1
ATOM 748 O O . LYS A 1 93 ? 3.156 11.475 -10.480 1.00 95.25 93 LYS A O 1
ATOM 753 N N . THR A 1 94 ? 5.333 11.832 -10.120 1.00 93.44 94 THR A N 1
ATOM 754 C CA . THR A 1 94 ? 5.481 12.729 -11.281 1.00 93.44 94 THR A CA 1
ATOM 755 C C . THR A 1 94 ? 5.360 12.006 -12.620 1.00 93.44 94 THR A C 1
ATOM 757 O O . THR A 1 94 ? 5.011 12.641 -13.607 1.00 93.44 94 THR A O 1
ATOM 760 N N . MET A 1 95 ? 5.618 10.698 -12.662 1.00 95.12 95 MET A N 1
ATOM 761 C CA . MET A 1 95 ? 5.571 9.878 -13.877 1.00 95.12 95 MET A CA 1
ATOM 762 C C . MET A 1 95 ? 4.275 9.080 -13.957 1.00 95.12 95 MET A C 1
ATOM 764 O O . MET A 1 95 ? 3.598 9.092 -14.980 1.00 95.12 95 MET A O 1
ATOM 768 N N . SER A 1 96 ? 3.881 8.446 -12.854 1.00 94.88 96 SER A N 1
ATOM 769 C CA . SER A 1 96 ? 2.711 7.575 -12.783 1.00 94.88 96 SER A CA 1
ATOM 770 C C . SER A 1 96 ? 1.399 8.316 -13.037 1.00 94.88 96 SER A C 1
ATOM 772 O O . SER A 1 96 ? 0.441 7.702 -13.477 1.00 94.88 96 SER A O 1
ATOM 774 N N . PHE A 1 97 ? 1.336 9.624 -12.762 1.00 93.56 97 PHE A N 1
ATOM 775 C CA . PHE A 1 97 ? 0.157 10.447 -13.057 1.00 93.56 97 PHE A CA 1
ATOM 776 C C . PHE A 1 97 ? 0.100 10.938 -14.514 1.00 93.56 97 PHE A C 1
ATOM 778 O O . PHE A 1 97 ? -0.954 11.407 -14.940 1.00 93.56 97 PHE A O 1
ATOM 785 N N . ASN A 1 98 ? 1.195 10.810 -15.272 1.00 94.38 98 ASN A N 1
ATOM 786 C CA . ASN A 1 98 ? 1.225 11.077 -16.714 1.00 94.38 98 ASN A CA 1
ATOM 787 C C . ASN A 1 98 ? 0.890 9.824 -17.542 1.00 94.38 98 ASN A C 1
ATOM 789 O O . ASN A 1 98 ? 0.526 9.945 -18.706 1.00 94.38 98 ASN A O 1
ATOM 793 N N . ASP A 1 99 ? 0.992 8.634 -16.945 1.00 94.81 99 ASP A N 1
ATOM 794 C CA . ASP A 1 99 ? 0.511 7.370 -17.504 1.00 94.81 99 ASP A CA 1
ATOM 795 C C . ASP A 1 99 ? -0.979 7.186 -17.139 1.00 94.81 99 ASP A C 1
ATOM 797 O O . ASP A 1 99 ? -1.303 7.060 -15.952 1.00 94.81 99 ASP A O 1
ATOM 801 N N . PRO A 1 100 ? -1.909 7.169 -18.116 1.00 94.62 100 PRO A N 1
ATOM 802 C CA . PRO A 1 100 ? -3.340 7.073 -17.830 1.00 94.62 100 PRO A CA 1
ATOM 803 C C . PRO A 1 100 ? -3.739 5.809 -17.059 1.00 94.62 100 PRO A C 1
ATOM 805 O O . PRO A 1 100 ? -4.591 5.883 -16.172 1.00 94.62 100 PRO A O 1
ATOM 808 N N . ALA A 1 101 ? -3.113 4.665 -17.353 1.00 93.50 101 ALA A N 1
ATOM 809 C CA . ALA A 1 101 ? -3.447 3.392 -16.722 1.00 93.50 101 ALA A CA 1
ATOM 810 C C . ALA A 1 101 ? -2.965 3.359 -15.266 1.00 93.50 101 ALA A C 1
ATOM 812 O O . ALA A 1 101 ? -3.718 2.987 -14.361 1.00 93.50 101 ALA A O 1
ATOM 813 N N . LYS A 1 102 ? -1.730 3.813 -15.006 1.00 95.44 102 LYS A N 1
ATOM 814 C CA . LYS A 1 102 ? -1.203 3.916 -13.635 1.00 95.44 102 LYS A CA 1
ATOM 815 C C . LYS A 1 102 ? -1.983 4.935 -12.818 1.00 95.44 102 LYS A C 1
ATOM 817 O O . LYS A 1 102 ? -2.314 4.652 -11.667 1.00 95.44 102 LYS A O 1
ATOM 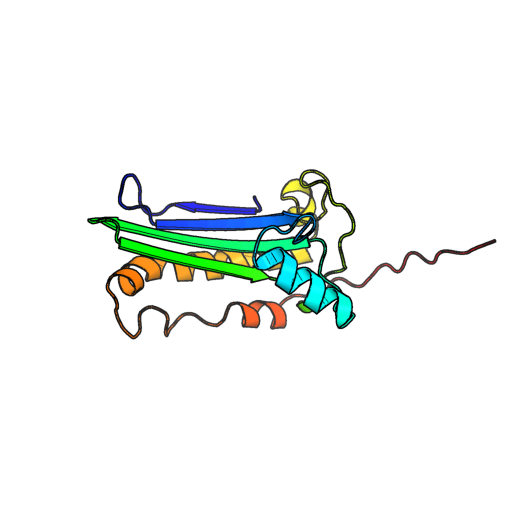822 N N . LYS A 1 103 ? -2.322 6.086 -13.406 1.00 95.56 103 LYS A N 1
ATOM 823 C CA . LYS A 1 103 ? -3.152 7.108 -12.765 1.00 95.56 103 LYS A CA 1
ATOM 824 C C . LYS A 1 103 ? -4.502 6.534 -12.341 1.00 95.56 103 LYS A C 1
ATOM 826 O O . LYS A 1 103 ? -4.835 6.611 -11.161 1.00 95.56 103 LYS A O 1
ATOM 831 N N . GLN A 1 104 ? -5.233 5.910 -13.267 1.00 94.44 104 GLN A N 1
ATOM 832 C CA . GLN A 1 104 ? -6.540 5.313 -12.985 1.00 94.44 104 GLN A CA 1
ATOM 833 C C . GLN A 1 104 ? -6.448 4.260 -11.871 1.00 94.44 104 GLN A C 1
ATOM 835 O O . GLN A 1 104 ? -7.287 4.222 -10.970 1.00 94.44 104 GLN A O 1
ATOM 840 N N . TYR A 1 105 ? -5.407 3.426 -11.896 1.00 95.38 105 TYR A N 1
ATOM 841 C CA . TYR A 1 105 ? -5.203 2.412 -10.868 1.00 95.38 105 TYR A CA 1
ATOM 842 C C . TYR A 1 105 ? -4.909 3.014 -9.489 1.00 95.38 105 TYR A C 1
ATOM 844 O O . TYR A 1 105 ? -5.508 2.604 -8.493 1.00 95.38 105 TYR A O 1
ATOM 852 N N . ILE A 1 106 ? -4.035 4.023 -9.419 1.00 96.06 106 ILE A N 1
ATOM 853 C CA . ILE A 1 106 ? -3.729 4.740 -8.175 1.00 96.06 106 ILE A CA 1
ATOM 854 C C . ILE A 1 106 ? -4.986 5.423 -7.628 1.00 96.06 106 ILE A C 1
ATOM 856 O O . ILE A 1 106 ? -5.246 5.331 -6.432 1.00 96.06 106 ILE A O 1
ATOM 860 N N . GLU A 1 107 ? -5.791 6.057 -8.481 1.00 96.00 107 GLU A N 1
ATOM 861 C CA . GLU A 1 107 ? -7.047 6.702 -8.082 1.00 96.00 107 GLU A CA 1
ATOM 862 C C . GLU A 1 107 ? -8.052 5.691 -7.514 1.00 96.00 107 GLU A C 1
ATOM 864 O O . GLU A 1 107 ? -8.643 5.930 -6.457 1.00 96.00 107 GLU A O 1
ATOM 869 N N . ALA A 1 108 ? -8.200 4.526 -8.147 1.00 95.19 108 ALA A N 1
ATOM 870 C CA . ALA A 1 108 ? -9.064 3.464 -7.644 1.00 95.19 108 ALA A CA 1
ATOM 871 C C . ALA A 1 108 ? -8.581 2.914 -6.288 1.00 95.19 108 ALA A C 1
ATOM 873 O O . ALA A 1 108 ? -9.390 2.740 -5.368 1.00 95.19 108 ALA A O 1
ATOM 874 N N . LEU A 1 109 ? -7.267 2.707 -6.123 1.00 96.50 109 LEU A N 1
ATOM 875 C CA . LEU A 1 109 ? -6.680 2.323 -4.835 1.00 96.50 109 LEU A CA 1
ATOM 876 C C . LEU A 1 109 ? -6.898 3.401 -3.773 1.00 96.50 109 LEU A C 1
ATOM 878 O O . LEU A 1 109 ? -7.233 3.071 -2.639 1.00 96.50 109 LEU A O 1
ATOM 882 N N . THR A 1 110 ? -6.751 4.677 -4.130 1.00 97.00 110 THR A N 1
ATOM 883 C CA . THR A 1 110 ? -7.030 5.814 -3.249 1.00 97.00 110 THR A CA 1
ATOM 884 C C . THR A 1 110 ? -8.478 5.799 -2.770 1.00 97.00 110 THR A C 1
ATOM 886 O O . THR A 1 110 ? -8.711 5.876 -1.566 1.00 97.00 110 THR A O 1
ATOM 889 N N . ILE A 1 111 ? -9.453 5.630 -3.668 1.00 96.00 111 ILE A N 1
ATOM 890 C CA . ILE A 1 111 ? -10.878 5.567 -3.305 1.00 96.00 111 ILE A CA 1
ATOM 891 C C . ILE A 1 111 ? -11.141 4.412 -2.333 1.00 96.00 111 ILE A C 1
ATOM 893 O O . ILE A 1 111 ? -11.817 4.590 -1.315 1.00 96.00 111 ILE A O 1
ATOM 897 N N . TRP A 1 112 ? -10.599 3.229 -2.625 1.00 96.06 112 TRP A N 1
ATOM 898 C CA . TRP A 1 112 ? -10.725 2.063 -1.754 1.00 96.06 112 TRP A CA 1
ATOM 899 C C . TRP A 1 112 ? -10.090 2.302 -0.379 1.00 96.06 112 TRP A C 1
ATOM 901 O O . TRP A 1 112 ? -10.732 2.096 0.652 1.00 96.06 112 TRP A O 1
ATOM 911 N N . ALA A 1 113 ? -8.859 2.808 -0.360 1.00 97.12 113 ALA A N 1
ATOM 912 C CA . ALA A 1 113 ? -8.093 3.096 0.844 1.00 97.12 113 ALA A CA 1
ATOM 913 C C . ALA A 1 113 ? -8.791 4.139 1.729 1.00 97.12 113 ALA A C 1
ATOM 915 O O . ALA A 1 113 ? -8.832 3.986 2.950 1.00 97.12 113 ALA A O 1
ATOM 916 N N . THR A 1 114 ? -9.404 5.161 1.124 1.00 96.75 114 THR A N 1
ATOM 917 C CA . THR A 1 114 ? -10.222 6.153 1.829 1.00 96.75 114 THR A CA 1
ATOM 918 C C . THR A 1 114 ? -11.460 5.520 2.468 1.00 96.75 114 THR A C 1
ATOM 920 O O . THR A 1 114 ? -11.768 5.806 3.623 1.00 96.75 114 THR A O 1
ATOM 923 N N . LYS A 1 115 ? -12.162 4.617 1.771 1.00 95.62 115 LYS A N 1
ATOM 924 C CA . LYS A 1 115 ? -13.286 3.876 2.374 1.00 95.62 115 LYS A CA 1
ATOM 925 C C . LYS A 1 115 ? -12.823 3.013 3.551 1.00 95.62 115 LYS A C 1
ATOM 927 O O . LYS A 1 115 ? -13.506 2.971 4.571 1.00 95.62 115 LYS A O 1
ATOM 932 N N . PHE A 1 116 ? -11.656 2.381 3.431 1.00 96.50 116 PHE A N 1
ATOM 933 C CA . PHE A 1 116 ? -11.077 1.543 4.481 1.00 96.50 116 PHE A CA 1
ATOM 934 C C . PHE A 1 116 ? -10.693 2.333 5.726 1.00 96.50 116 PHE A C 1
ATOM 936 O O . PHE A 1 116 ? -11.122 1.988 6.826 1.00 96.50 116 PHE A O 1
ATOM 943 N N . VAL A 1 117 ? -9.939 3.423 5.569 1.00 96.06 117 VAL A N 1
ATOM 944 C CA . VAL A 1 117 ? -9.478 4.234 6.706 1.00 96.06 117 VAL A CA 1
ATOM 945 C C . VAL A 1 117 ? -10.648 4.845 7.495 1.00 96.06 117 VAL A C 1
ATOM 947 O O . VAL A 1 117 ? -10.583 4.945 8.720 1.00 96.06 117 VAL A O 1
ATOM 950 N N . ASN A 1 118 ? -11.771 5.140 6.828 1.00 96.12 118 ASN A N 1
ATOM 951 C CA . ASN A 1 118 ? -13.008 5.597 7.472 1.00 96.12 118 ASN A CA 1
ATOM 952 C C . ASN A 1 118 ? -13.662 4.540 8.384 1.00 96.12 118 ASN A C 1
ATOM 954 O O . ASN A 1 118 ? -14.442 4.896 9.262 1.00 96.12 118 ASN A O 1
ATOM 958 N N . GLN A 1 119 ? -13.349 3.251 8.211 1.00 96.38 119 GLN A N 1
ATOM 959 C CA . GLN A 1 119 ? -13.852 2.169 9.067 1.00 96.38 119 GLN A CA 1
ATOM 960 C C . GLN A 1 119 ? -12.868 1.734 10.159 1.00 96.38 119 GLN A C 1
ATOM 962 O O . GLN A 1 119 ? -13.221 0.944 11.037 1.00 96.38 119 GLN A O 1
ATOM 967 N N . MET A 1 120 ? -11.646 2.270 10.165 1.00 95.88 120 MET A N 1
ATOM 968 C CA . MET A 1 120 ? -10.607 1.864 11.116 1.00 95.88 120 MET A CA 1
ATOM 969 C C . MET A 1 120 ? -10.983 2.140 12.574 1.00 95.88 120 MET A C 1
ATOM 971 O O . MET A 1 120 ? -10.574 1.379 13.442 1.00 95.88 120 MET A O 1
ATOM 975 N N . ASP A 1 121 ? -11.799 3.158 12.868 1.00 94.62 121 ASP A N 1
ATOM 976 C CA . ASP A 1 121 ? -12.316 3.382 14.227 1.00 94.62 121 ASP A CA 1
ATOM 977 C C . ASP A 1 121 ? -13.249 2.260 14.694 1.00 94.62 121 ASP A C 1
ATOM 979 O O . ASP A 1 121 ? -13.167 1.809 15.840 1.00 94.62 121 ASP A O 1
ATOM 983 N N . ASN A 1 122 ? -14.129 1.785 13.808 1.00 95.50 122 ASN A N 1
ATOM 984 C CA . ASN A 1 122 ? -14.990 0.638 14.087 1.00 95.50 122 ASN A CA 1
ATOM 985 C C . ASN A 1 122 ? -14.145 -0.633 14.266 1.00 95.50 122 ASN A C 1
ATOM 987 O O . ASN A 1 122 ? -14.377 -1.390 15.210 1.00 95.50 122 ASN A O 1
ATOM 991 N N . GLY A 1 123 ? -13.126 -0.819 13.421 1.00 95.00 123 GLY A N 1
ATOM 992 C CA . GLY A 1 123 ? -12.185 -1.935 13.515 1.00 95.00 123 GLY A CA 1
ATOM 993 C C . GLY A 1 123 ? -11.362 -1.912 14.802 1.00 95.00 123 GLY A C 1
ATOM 994 O O . GLY A 1 123 ? -11.256 -2.927 15.485 1.00 95.00 123 GLY A O 1
ATOM 995 N N . LEU A 1 124 ? -10.844 -0.746 15.201 1.00 94.62 124 LEU A N 1
ATOM 996 C CA . LEU A 1 124 ? -10.094 -0.587 16.448 1.00 94.62 124 LEU A CA 1
ATOM 997 C C . LEU A 1 124 ? -10.972 -0.952 17.648 1.00 94.62 124 LEU A C 1
ATOM 999 O O . LEU A 1 124 ? -10.490 -1.600 18.574 1.00 94.62 124 LEU A O 1
ATOM 1003 N N . LYS A 1 125 ? -12.262 -0.589 17.617 1.00 94.31 125 LYS A N 1
ATOM 1004 C CA . LYS A 1 125 ? -13.287 -0.961 18.611 1.00 94.31 125 LYS A CA 1
ATOM 1005 C C . LYS A 1 125 ? -13.742 -2.426 18.527 1.00 94.31 125 LYS A C 1
ATOM 1007 O O . LYS A 1 125 ? -14.655 -2.792 19.257 1.00 94.31 125 LYS A O 1
ATOM 1012 N N . GLN A 1 126 ? -13.111 -3.248 17.686 1.00 93.81 126 GLN A N 1
ATOM 1013 C CA . GLN A 1 126 ? -13.409 -4.672 17.507 1.00 93.81 126 GLN A CA 1
ATOM 1014 C C . GLN A 1 126 ? -14.861 -4.949 17.087 1.00 93.81 126 GLN A C 1
ATOM 1016 O O . GLN A 1 126 ? -15.424 -5.983 17.438 1.00 93.81 126 GLN A O 1
ATOM 1021 N N . LYS A 1 127 ? -15.489 -4.040 16.326 1.00 96.50 127 LYS A N 1
ATOM 1022 C CA . LYS A 1 127 ? -16.801 -4.333 15.735 1.00 96.50 127 LYS A CA 1
ATOM 1023 C C . LYS A 1 127 ? -16.649 -5.451 14.686 1.00 96.50 127 LYS A C 1
ATOM 1025 O O . LYS A 1 127 ? -15.876 -5.251 13.745 1.00 96.50 127 LYS A O 1
ATOM 1030 N N . PRO A 1 128 ? -17.359 -6.592 14.809 1.00 91.50 128 PRO A N 1
ATOM 1031 C CA . PRO A 1 128 ? -17.152 -7.762 13.944 1.00 91.50 128 PRO A CA 1
ATOM 1032 C C . PRO A 1 128 ? -17.352 -7.500 12.445 1.00 91.50 128 PRO A C 1
ATOM 1034 O O . PRO A 1 128 ? -16.751 -8.162 11.606 1.00 91.50 128 PRO A O 1
ATOM 1037 N N . ASP A 1 129 ? -18.181 -6.521 12.104 1.00 93.94 129 ASP A N 1
ATOM 1038 C CA . ASP A 1 129 ? -18.613 -6.183 10.751 1.00 93.94 129 ASP A CA 1
ATOM 1039 C C . 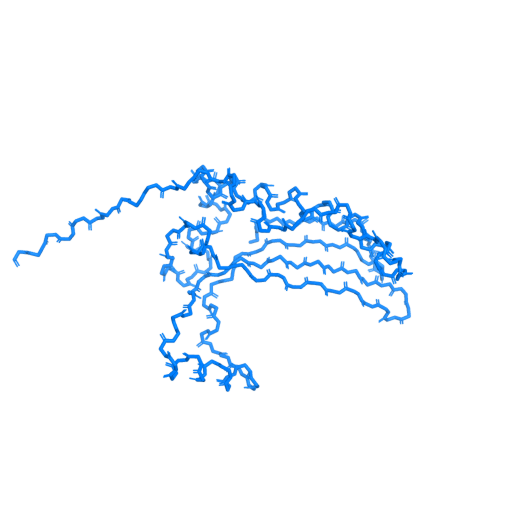ASP A 1 129 ? -17.972 -4.897 10.206 1.00 93.94 129 ASP A C 1
ATOM 1041 O O . ASP A 1 129 ? -18.359 -4.441 9.127 1.00 93.94 129 ASP A O 1
ATOM 1045 N N . ALA A 1 130 ? -16.974 -4.335 10.905 1.00 93.44 130 ALA A N 1
ATOM 1046 C CA . ALA A 1 130 ? -16.365 -3.035 10.597 1.00 93.44 130 ALA A CA 1
ATOM 1047 C C . ALA A 1 130 ? -15.941 -2.876 9.128 1.00 93.44 130 ALA A C 1
ATOM 1049 O O . ALA A 1 130 ? -16.030 -1.785 8.573 1.00 93.44 130 ALA A O 1
ATOM 1050 N N . PHE A 1 131 ? -15.503 -3.961 8.487 1.00 93.62 131 PHE A N 1
ATOM 1051 C CA . PHE A 1 131 ? -15.019 -3.953 7.105 1.00 93.62 131 PHE A CA 1
ATOM 1052 C C . PHE A 1 131 ? -15.921 -4.731 6.134 1.00 93.62 131 PHE A C 1
ATOM 1054 O O . PHE A 1 131 ? -15.575 -4.863 4.965 1.00 93.62 131 PHE A O 1
ATOM 1061 N N . SER A 1 132 ? -17.080 -5.230 6.584 1.00 91.06 132 SER A N 1
ATOM 1062 C CA . SER A 1 132 ? -17.961 -6.115 5.798 1.00 91.06 132 SER A CA 1
ATOM 1063 C C . SER A 1 132 ? -18.470 -5.489 4.494 1.00 91.06 132 SER A C 1
ATOM 1065 O O . SER A 1 132 ? -18.683 -6.191 3.511 1.00 91.06 132 SER A O 1
ATOM 1067 N N . GLN A 1 133 ? -18.628 -4.164 4.475 1.00 89.75 133 GLN A N 1
ATOM 1068 C CA . GLN A 1 133 ? -19.110 -3.404 3.317 1.00 89.75 133 GLN A CA 1
ATOM 1069 C C . GLN A 1 133 ? -17.984 -2.946 2.381 1.00 89.75 133 GLN A C 1
ATOM 1071 O O . GLN A 1 133 ? -18.239 -2.260 1.390 1.00 89.75 133 GLN A O 1
ATOM 1076 N N . ILE A 1 134 ? -16.726 -3.267 2.699 1.00 88.62 134 ILE A N 1
ATOM 1077 C CA . ILE A 1 134 ? -15.584 -2.853 1.890 1.00 88.62 134 ILE A CA 1
ATOM 1078 C C . ILE A 1 134 ? -15.224 -3.995 0.943 1.00 88.62 134 ILE A C 1
ATOM 1080 O O . ILE A 1 134 ? -14.790 -5.052 1.404 1.00 88.62 134 ILE A O 1
ATOM 1084 N N . PRO A 1 135 ? -15.364 -3.805 -0.381 1.00 87.88 135 PRO A N 1
ATOM 1085 C CA . PRO A 1 135 ? -14.952 -4.825 -1.331 1.00 87.88 135 PRO A CA 1
ATOM 1086 C C . PRO A 1 135 ? -13.448 -5.078 -1.211 1.00 87.88 135 PRO A C 1
ATOM 1088 O O . PRO A 1 135 ? -12.683 -4.218 -0.772 1.00 87.88 135 PRO A O 1
ATOM 1091 N N . THR A 1 136 ? -12.994 -6.254 -1.631 1.00 88.00 136 THR A N 1
ATOM 1092 C CA . THR A 1 136 ? -11.556 -6.527 -1.696 1.00 88.00 136 THR A CA 1
ATOM 1093 C C . THR A 1 136 ? -10.861 -5.547 -2.646 1.00 88.00 136 THR A C 1
ATOM 1095 O O . THR A 1 136 ? -11.374 -5.261 -3.728 1.00 88.00 136 THR A O 1
ATOM 1098 N N . TRP A 1 137 ? -9.667 -5.066 -2.278 1.00 86.56 137 TRP A N 1
ATOM 1099 C CA . TRP A 1 137 ? -8.848 -4.227 -3.164 1.00 86.56 137 TRP A CA 1
ATOM 1100 C C . TRP A 1 137 ? -8.529 -4.937 -4.488 1.00 86.56 137 TRP A C 1
ATOM 1102 O O . TRP A 1 137 ? -8.316 -4.281 -5.501 1.00 86.56 137 TRP A O 1
ATOM 1112 N N . ARG A 1 138 ? -8.537 -6.279 -4.500 1.00 84.81 138 ARG A N 1
ATOM 1113 C CA . ARG A 1 138 ? -8.278 -7.081 -5.703 1.00 84.81 138 ARG A CA 1
ATOM 1114 C C . ARG A 1 138 ? -9.302 -6.841 -6.809 1.00 84.81 138 ARG A C 1
ATOM 1116 O O . ARG A 1 138 ? -8.916 -6.878 -7.967 1.00 84.81 138 ARG A O 1
ATOM 1123 N N . GLY A 1 139 ? -10.548 -6.504 -6.467 1.00 79.75 139 GLY A N 1
ATOM 1124 C CA . GLY A 1 139 ? -11.585 -6.190 -7.457 1.00 79.75 139 GLY A CA 1
ATOM 1125 C C . GLY A 1 139 ? -11.283 -4.931 -8.279 1.00 79.75 139 GLY A C 1
ATOM 1126 O O . GLY A 1 139 ? -11.924 -4.692 -9.293 1.00 79.75 139 GLY A O 1
ATOM 1127 N N . ILE A 1 140 ? -10.288 -4.130 -7.875 1.00 81.62 140 ILE A N 1
ATOM 1128 C CA . ILE A 1 140 ? -9.789 -3.013 -8.681 1.00 81.62 140 ILE A CA 1
ATOM 1129 C C . ILE A 1 140 ? -9.055 -3.533 -9.925 1.00 81.62 140 ILE A C 1
ATOM 1131 O O . ILE A 1 140 ? -9.186 -2.939 -10.989 1.00 81.62 140 ILE A O 1
ATOM 1135 N N . ALA A 1 141 ? -8.312 -4.641 -9.815 1.00 71.56 141 ALA A N 1
ATOM 1136 C CA . ALA A 1 141 ? -7.514 -5.190 -10.914 1.00 71.56 141 ALA A CA 1
ATOM 1137 C C . ALA A 1 141 ? -8.370 -5.639 -12.111 1.00 71.56 141 ALA A C 1
ATOM 1139 O O . ALA A 1 141 ? -7.907 -5.588 -13.249 1.00 71.56 141 ALA A O 1
ATOM 1140 N N . ASP A 1 142 ? -9.624 -6.019 -11.862 1.00 65.38 142 ASP A N 1
ATOM 1141 C CA . ASP A 1 142 ? -10.558 -6.480 -12.892 1.00 65.38 142 ASP A CA 1
ATOM 1142 C C . ASP A 1 142 ? -11.123 -5.329 -13.750 1.00 65.38 142 ASP A C 1
ATOM 1144 O O . ASP A 1 142 ? -11.645 -5.569 -14.836 1.00 65.38 142 ASP A O 1
ATOM 1148 N N . GLY A 1 143 ? -11.006 -4.075 -13.290 1.00 56.28 143 GLY A N 1
ATOM 1149 C CA . GLY A 1 143 ? -11.556 -2.884 -13.954 1.00 56.28 143 GLY A CA 1
ATOM 1150 C C . GLY A 1 143 ? -10.531 -1.957 -14.619 1.00 56.28 143 GLY A C 1
ATOM 1151 O O . GLY A 1 143 ? -10.918 -0.912 -15.145 1.00 56.28 143 GLY A O 1
ATOM 1152 N N . VAL A 1 144 ? -9.235 -2.283 -14.580 1.00 56.84 144 VAL A N 1
ATOM 1153 C CA . VAL A 1 144 ? -8.166 -1.434 -15.138 1.00 56.84 144 VAL A CA 1
ATOM 1154 C C . VAL A 1 144 ? -7.906 -1.804 -16.597 1.00 56.84 144 VAL A C 1
ATOM 1156 O O . VAL A 1 144 ? -7.639 -2.964 -16.914 1.00 56.84 144 VAL A O 1
ATOM 1159 N N . VAL A 1 145 ? -7.933 -0.808 -17.488 1.00 54.78 145 VAL A N 1
ATOM 1160 C CA . VAL A 1 145 ? -7.483 -0.974 -18.876 1.00 54.78 145 VAL A CA 1
ATOM 1161 C C . VAL A 1 145 ? -5.976 -1.231 -18.853 1.00 54.78 145 VAL A C 1
ATOM 1163 O O . VAL A 1 145 ? -5.187 -0.363 -18.480 1.00 54.78 145 VAL A O 1
ATOM 1166 N N . LYS A 1 146 ? -5.579 -2.456 -19.199 1.00 56.56 146 LYS A N 1
ATOM 1167 C CA . LYS A 1 146 ? -4.182 -2.901 -19.195 1.00 56.56 146 LYS A CA 1
ATOM 1168 C C . LYS A 1 146 ? -3.440 -2.194 -20.331 1.00 56.56 146 LYS A C 1
ATOM 1170 O O . LYS A 1 146 ? -3.851 -2.305 -21.482 1.00 56.56 146 LYS A O 1
ATOM 1175 N N . ALA A 1 147 ? -2.377 -1.454 -20.017 1.00 51.72 147 ALA A N 1
ATOM 1176 C CA . ALA A 1 147 ? -1.556 -0.808 -21.038 1.00 51.72 147 ALA A CA 1
ATOM 1177 C C . ALA A 1 147 ? -0.845 -1.878 -21.886 1.00 51.72 147 ALA A C 1
ATOM 1179 O O . ALA A 1 147 ? -0.168 -2.754 -21.343 1.00 51.72 147 ALA A O 1
ATOM 1180 N N . GLU A 1 148 ? -1.010 -1.825 -23.210 1.00 42.03 148 GLU A N 1
ATOM 1181 C CA . GLU A 1 148 ? -0.299 -2.713 -24.129 1.00 42.03 148 GLU A CA 1
ATOM 1182 C C . GLU A 1 148 ? 1.211 -2.458 -24.074 1.00 42.03 148 GLU A C 1
ATOM 1184 O O . GLU A 1 148 ? 1.693 -1.324 -24.099 1.00 42.03 148 GLU A O 1
ATOM 1189 N N . VAL A 1 149 ? 1.966 -3.552 -24.001 1.00 41.38 149 VAL A N 1
ATOM 1190 C CA . VAL A 1 149 ? 3.427 -3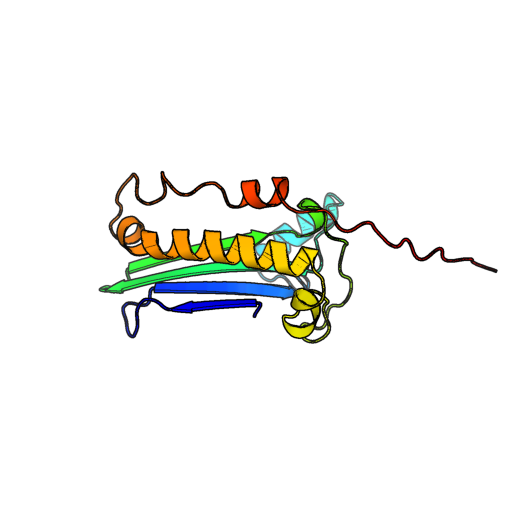.549 -23.994 1.00 41.38 149 VAL A CA 1
ATOM 1191 C C . VAL A 1 149 ? 3.925 -3.049 -25.348 1.00 41.38 149 VAL A C 1
ATOM 1193 O O . VAL A 1 149 ? 3.845 -3.773 -26.343 1.00 41.38 149 VAL A O 1
ATOM 1196 N N . VAL A 1 150 ? 4.532 -1.860 -25.389 1.00 35.50 150 VAL A N 1
ATOM 1197 C CA . VAL A 1 150 ? 5.445 -1.512 -26.484 1.00 35.50 150 VAL A CA 1
ATOM 1198 C C . VAL A 1 150 ? 6.665 -2.413 -26.324 1.00 35.50 150 VAL A C 1
ATOM 1200 O O . VAL A 1 150 ? 7.600 -2.112 -25.586 1.00 35.50 150 VAL A O 1
ATOM 1203 N N . LYS A 1 151 ? 6.632 -3.583 -26.970 1.00 36.66 151 LYS A N 1
ATOM 1204 C CA . LYS A 1 151 ? 7.813 -4.428 -27.122 1.00 36.66 151 LYS A CA 1
ATOM 1205 C C . LYS A 1 151 ? 8.790 -3.651 -27.989 1.00 36.66 151 LYS A C 1
ATOM 1207 O O . LYS A 1 151 ? 8.657 -3.643 -29.212 1.00 36.66 151 LYS A O 1
ATOM 1212 N N . THR A 1 152 ? 9.765 -2.997 -27.370 1.00 33.75 152 THR A N 1
ATOM 1213 C CA . THR A 1 152 ? 10.924 -2.484 -28.092 1.00 33.75 152 THR A CA 1
ATOM 1214 C C . THR A 1 152 ? 11.599 -3.686 -28.741 1.00 33.75 152 THR A C 1
ATOM 1216 O O . THR A 1 152 ? 12.183 -4.535 -28.069 1.00 33.75 152 THR A O 1
ATOM 1219 N N . LYS A 1 153 ? 11.413 -3.816 -30.053 1.00 31.81 153 LYS A N 1
ATOM 1220 C CA . LYS A 1 153 ? 12.012 -4.857 -30.879 1.00 31.81 153 LYS A CA 1
ATOM 1221 C C . LYS A 1 153 ? 13.515 -4.586 -30.884 1.00 31.81 153 LYS A C 1
ATOM 1223 O O . LYS A 1 153 ? 13.971 -3.702 -31.600 1.00 31.81 153 LYS A O 1
ATOM 1228 N N . ILE A 1 154 ? 14.267 -5.280 -30.033 1.00 37.44 154 ILE A N 1
ATOM 1229 C CA . ILE A 1 154 ? 15.728 -5.258 -30.100 1.00 37.44 154 ILE A CA 1
ATOM 1230 C C . ILE A 1 154 ? 16.089 -6.016 -31.377 1.00 37.44 154 ILE A C 1
ATOM 1232 O O . ILE A 1 154 ? 15.938 -7.235 -31.447 1.00 37.44 154 ILE A O 1
ATOM 1236 N N . ILE A 1 155 ? 16.466 -5.269 -32.411 1.00 37.44 155 ILE A N 1
ATOM 1237 C CA . ILE A 1 155 ? 17.152 -5.807 -33.579 1.00 37.44 155 ILE A CA 1
ATOM 1238 C C . ILE A 1 155 ? 18.612 -5.917 -33.143 1.00 37.44 155 ILE A C 1
ATOM 1240 O O . ILE A 1 155 ? 19.219 -4.913 -32.778 1.00 37.44 155 ILE A O 1
ATOM 1244 N N . LEU A 1 156 ? 19.112 -7.146 -33.058 1.00 34.00 156 LEU A N 1
ATOM 1245 C CA . LEU A 1 156 ? 20.542 -7.400 -32.949 1.00 34.00 156 LEU A CA 1
ATOM 1246 C C . LEU A 1 156 ? 21.059 -7.522 -34.382 1.00 34.00 156 LEU A C 1
ATOM 1248 O O . LEU A 1 156 ? 20.556 -8.369 -35.124 1.00 34.00 156 LEU A O 1
ATOM 1252 N N . ASP A 1 157 ? 21.983 -6.633 -34.739 1.00 51.81 157 ASP A N 1
ATOM 1253 C CA . ASP A 1 157 ? 22.778 -6.699 -35.969 1.00 51.81 157 ASP A CA 1
ATOM 1254 C C . ASP A 1 157 ? 23.813 -7.834 -35.892 1.00 51.81 157 ASP A C 1
ATOM 1256 O O . ASP A 1 157 ? 24.356 -8.071 -34.783 1.00 51.81 157 ASP A O 1
#

Sequence (157 aa):
MLFKLQLGAGREDNCVTINHITRYMSNPGGKAAELYALLKEQGVDIPPTVLLIQLTRNGLSQRMLHYYIWINPELVGFARETESEWGRNPWNKTMSFNDPAKKQYIEALTIWATKFVNQMDNGLKQKPDAFSQIPTWRGIADGVVKAEVVKTKIILD